Protein AF-A0A2V8I9C4-F1 (afdb_monomer_lite)

Sequence (179 aa):
MDDCDRFRRNRSDEEDFCWARRRRSVVQTALGDLYVSRNKPFPGGRARSHFLRGPGEGPKTAATPYKVITLNSWEEYLSIISDSPYQNWAFRGQRDASAPLFSALSRYFMAFQVDPRAWPEQEKRILRIFKRKAIHFLQHVPDRDDDFQWLALMQDHGAPTRLLDFTWSPYVAAFFALQ

Secondary structure (DSSP, 8-state):
--HHHHHTT-TT-TTT-TTTS---------------PPP-PPPP----------------PPPPSS------SHHHHHHHHHSSGGGG--B---S-TTS----HHHHHHHHTT--GGGHHHHHHHHHHHHHHHHHHH-SS---TT-HHHHHHHHHHTT---S----BS-HHHHHHHHH-

Structure (mmCIF, N/CA/C/O backbone):
data_AF-A0A2V8I9C4-F1
#
_entry.id   AF-A0A2V8I9C4-F1
#
loop_
_atom_site.group_PDB
_atom_site.id
_atom_site.type_symbol
_atom_site.label_atom_id
_atom_site.label_alt_id
_atom_site.label_comp_id
_atom_site.label_asym_id
_atom_site.label_entity_id
_atom_site.label_seq_id
_atom_site.pdbx_PDB_ins_code
_atom_site.Cartn_x
_atom_site.Cartn_y
_atom_site.Cartn_z
_atom_site.occupancy
_atom_site.B_iso_or_equiv
_atom_site.auth_seq_id
_atom_site.auth_comp_id
_atom_site.auth_asym_id
_atom_site.auth_atom_id
_atom_site.pdbx_PDB_model_num
ATOM 1 N N . MET A 1 1 ? 1.500 -26.046 -14.742 1.00 37.59 1 MET A N 1
ATOM 2 C CA . MET A 1 1 ? 2.873 -25.570 -14.477 1.00 37.59 1 MET A CA 1
ATOM 3 C C . MET A 1 1 ? 2.778 -24.071 -14.615 1.00 37.59 1 MET A C 1
ATOM 5 O O . MET A 1 1 ? 2.649 -23.598 -15.735 1.00 37.59 1 MET A O 1
ATOM 9 N N . ASP A 1 2 ? 2.625 -23.379 -13.490 1.00 41.53 2 ASP A N 1
ATOM 10 C CA . ASP A 1 2 ? 2.149 -21.995 -13.480 1.00 41.53 2 ASP A CA 1
ATOM 11 C C . ASP A 1 2 ? 3.160 -21.068 -14.157 1.00 41.53 2 ASP A C 1
ATOM 13 O O . ASP A 1 2 ? 4.367 -21.208 -13.952 1.00 41.53 2 ASP A O 1
ATOM 17 N N . ASP A 1 3 ? 2.681 -20.101 -14.939 1.00 41.34 3 ASP A N 1
ATOM 18 C CA . ASP A 1 3 ? 3.517 -19.081 -15.591 1.00 41.34 3 ASP A CA 1
ATOM 19 C C . ASP A 1 3 ? 4.446 -18.364 -14.579 1.00 41.34 3 ASP A C 1
ATOM 21 O O . ASP A 1 3 ? 5.589 -18.009 -14.892 1.00 41.34 3 ASP A O 1
ATOM 25 N N . CYS A 1 4 ? 4.016 -18.290 -13.310 1.00 41.66 4 CYS A N 1
ATOM 26 C CA . CYS A 1 4 ? 4.792 -17.861 -12.140 1.00 41.66 4 CYS A CA 1
ATOM 27 C C . CYS A 1 4 ? 6.145 -18.576 -11.976 1.00 41.66 4 CYS A C 1
ATOM 29 O O . CYS A 1 4 ? 7.143 -17.960 -11.591 1.00 41.66 4 CYS A O 1
ATOM 31 N N . ASP A 1 5 ? 6.197 -19.876 -12.256 1.00 41.88 5 ASP A N 1
ATOM 32 C CA . ASP A 1 5 ? 7.388 -20.702 -12.074 1.00 41.88 5 ASP A CA 1
ATOM 33 C C . ASP A 1 5 ? 8.384 -20.569 -13.226 1.00 41.88 5 ASP A C 1
ATOM 35 O O . ASP A 1 5 ? 9.582 -20.803 -13.041 1.00 41.88 5 ASP A O 1
ATOM 39 N N . ARG A 1 6 ? 7.903 -20.164 -14.405 1.00 47.91 6 ARG A N 1
ATOM 40 C CA . ARG A 1 6 ? 8.735 -19.886 -15.579 1.00 47.91 6 ARG A CA 1
ATOM 41 C C . ARG A 1 6 ? 9.431 -18.534 -15.443 1.00 47.91 6 ARG A C 1
ATOM 43 O O . ARG A 1 6 ? 10.627 -18.445 -15.715 1.00 47.91 6 ARG A O 1
ATOM 50 N N . PHE A 1 7 ? 8.720 -17.532 -14.918 1.00 42.94 7 PHE A N 1
ATOM 51 C CA . PHE A 1 7 ? 9.274 -16.212 -14.597 1.00 42.94 7 PHE A CA 1
ATOM 52 C C . PHE A 1 7 ? 10.426 -16.293 -13.578 1.00 42.94 7 PHE A C 1
ATOM 54 O O . PHE A 1 7 ? 11.417 -15.577 -13.699 1.00 42.94 7 PHE A O 1
ATOM 61 N N . ARG A 1 8 ? 10.349 -17.214 -12.603 1.00 44.84 8 ARG A N 1
ATOM 62 C CA . ARG A 1 8 ? 11.393 -17.403 -11.575 1.00 44.84 8 ARG A CA 1
ATOM 63 C C . ARG A 1 8 ? 12.658 -18.136 -12.040 1.00 44.84 8 ARG A C 1
ATOM 65 O O . ARG A 1 8 ? 13.667 -18.052 -11.344 1.00 44.84 8 ARG A O 1
ATOM 72 N N . ARG A 1 9 ? 12.624 -18.903 -13.138 1.00 46.41 9 ARG A N 1
ATOM 73 C CA . ARG A 1 9 ? 13.672 -19.898 -13.462 1.00 46.41 9 ARG A CA 1
ATOM 74 C C . ARG A 1 9 ? 14.683 -19.491 -14.538 1.00 46.41 9 ARG A C 1
ATOM 76 O O . ARG A 1 9 ? 15.660 -20.221 -14.717 1.00 46.41 9 ARG A O 1
ATOM 83 N N . ASN A 1 10 ? 14.504 -18.372 -15.243 1.00 43.66 10 ASN A N 1
ATOM 84 C CA . ASN A 1 10 ? 15.434 -17.992 -16.313 1.00 43.66 10 ASN A CA 1
ATOM 85 C C . ASN A 1 10 ? 16.773 -17.470 -15.754 1.00 43.66 10 ASN A C 1
ATOM 87 O O . ASN A 1 10 ? 16.852 -16.410 -15.142 1.00 43.66 10 ASN A O 1
ATOM 91 N N . ARG A 1 11 ? 17.821 -18.276 -15.965 1.00 42.09 11 ARG A N 1
ATOM 92 C CA . ARG A 1 11 ? 19.136 -18.249 -15.299 1.00 42.09 11 ARG A CA 1
ATOM 93 C C . ARG A 1 11 ? 20.148 -17.253 -15.905 1.00 42.09 11 ARG A C 1
ATOM 95 O O . ARG A 1 11 ? 21.240 -17.128 -15.375 1.00 42.09 11 ARG A O 1
ATOM 102 N N . SER A 1 12 ? 19.819 -16.555 -16.995 1.00 42.28 12 SER A N 1
ATOM 103 C CA . SER A 1 12 ? 20.755 -15.663 -17.711 1.00 42.28 12 SER A CA 1
ATOM 104 C C . SER A 1 12 ? 20.721 -14.192 -17.274 1.00 42.28 12 SER A C 1
ATOM 106 O O . SER A 1 12 ? 21.563 -13.423 -17.718 1.00 42.28 12 SER A O 1
ATOM 108 N N . ASP A 1 13 ? 19.789 -13.808 -16.394 1.00 44.50 13 ASP A N 1
ATOM 109 C CA . ASP A 1 13 ? 19.571 -12.415 -15.963 1.00 44.50 13 ASP A CA 1
ATOM 110 C C . ASP A 1 13 ? 19.856 -12.215 -14.456 1.00 44.50 13 ASP A C 1
ATOM 112 O O . ASP A 1 13 ? 19.219 -11.391 -13.793 1.00 44.50 13 ASP A O 1
ATOM 116 N N . GLU A 1 14 ? 20.765 -13.017 -13.883 1.00 36.00 14 GLU A N 1
ATOM 117 C CA . GLU A 1 14 ? 21.023 -13.090 -12.432 1.00 36.00 14 GLU A CA 1
ATOM 118 C C . GLU A 1 14 ? 21.494 -11.760 -11.807 1.00 36.00 14 GLU A C 1
ATOM 120 O O . GLU A 1 14 ? 21.281 -11.544 -10.612 1.00 36.00 14 GLU A O 1
ATOM 125 N N . GLU A 1 15 ? 22.051 -10.836 -12.595 1.00 44.69 15 GLU A N 1
ATOM 126 C CA . GLU A 1 15 ? 22.539 -9.542 -12.095 1.00 44.69 15 GLU A CA 1
ATOM 127 C C . GLU A 1 15 ? 21.430 -8.480 -11.945 1.00 44.69 15 GLU A C 1
ATOM 129 O O . GLU A 1 15 ? 21.479 -7.665 -11.024 1.00 44.69 15 GLU A O 1
ATOM 134 N N . ASP A 1 16 ? 20.367 -8.530 -12.757 1.00 41.69 16 ASP A N 1
ATOM 135 C CA . ASP A 1 16 ? 19.309 -7.502 -12.766 1.00 41.69 16 ASP A CA 1
ATOM 136 C C . ASP A 1 16 ? 18.188 -7.752 -11.727 1.00 41.69 16 ASP A C 1
ATOM 138 O O . ASP A 1 16 ? 17.393 -6.856 -11.428 1.00 41.69 16 ASP A O 1
ATOM 142 N N . PHE A 1 17 ? 18.095 -8.967 -11.164 1.00 44.09 17 PHE A N 1
ATOM 143 C CA . PHE A 1 17 ? 16.947 -9.437 -10.357 1.00 44.09 17 PHE A CA 1
ATOM 144 C C . PHE A 1 17 ? 17.326 -9.935 -8.955 1.00 44.09 17 PHE A C 1
ATOM 146 O O . PHE A 1 17 ? 16.657 -10.798 -8.378 1.00 44.09 17 PHE A O 1
ATOM 153 N N . CYS A 1 18 ? 18.365 -9.355 -8.348 1.00 43.62 18 CYS A N 1
ATOM 154 C CA . CYS A 1 18 ? 18.791 -9.681 -6.979 1.00 43.62 18 CYS A CA 1
ATOM 155 C C . CYS A 1 18 ? 17.677 -9.566 -5.910 1.00 43.62 18 CYS A C 1
ATOM 157 O O . CYS A 1 18 ? 17.768 -10.214 -4.865 1.00 43.62 18 CYS A O 1
ATOM 159 N N . TRP A 1 19 ? 16.599 -8.813 -6.165 1.00 48.28 19 TRP A N 1
ATOM 160 C CA . TRP A 1 19 ? 15.451 -8.699 -5.256 1.00 48.28 19 TRP A CA 1
ATOM 161 C C . TRP A 1 19 ? 14.574 -9.964 -5.197 1.00 48.28 19 TRP A C 1
ATOM 163 O O . TRP A 1 19 ? 13.961 -10.226 -4.163 1.00 48.28 19 TRP A O 1
ATOM 173 N N . ALA A 1 20 ? 14.549 -10.798 -6.245 1.00 38.53 20 ALA A N 1
ATOM 174 C CA . ALA A 1 20 ? 13.672 -11.973 -6.311 1.00 38.53 20 ALA A CA 1
ATOM 175 C C . ALA A 1 20 ? 14.195 -13.185 -5.509 1.00 38.53 20 ALA A C 1
ATOM 177 O O . ALA A 1 20 ? 13.425 -14.083 -5.168 1.00 38.53 20 ALA A O 1
ATOM 178 N N . ARG A 1 21 ? 15.494 -13.227 -5.173 1.00 35.25 21 ARG A N 1
ATOM 179 C CA . ARG A 1 21 ? 16.140 -14.418 -4.580 1.00 35.25 21 ARG A CA 1
ATOM 180 C C . ARG A 1 21 ? 16.326 -14.364 -3.064 1.00 35.25 21 ARG A C 1
ATOM 182 O O . ARG A 1 21 ? 16.714 -15.361 -2.461 1.00 35.25 21 ARG A O 1
ATOM 189 N N . ARG A 1 22 ? 16.064 -13.230 -2.412 1.00 36.47 22 ARG A N 1
ATOM 190 C CA . ARG A 1 22 ? 16.412 -13.053 -0.995 1.00 36.47 22 ARG A CA 1
ATOM 191 C C . ARG A 1 22 ? 15.212 -12.622 -0.150 1.00 36.47 22 ARG A C 1
ATOM 193 O O . ARG A 1 22 ? 15.274 -11.614 0.540 1.00 36.47 22 ARG A O 1
ATOM 200 N N . ARG A 1 23 ? 14.170 -13.466 -0.082 1.00 34.41 23 ARG A N 1
ATOM 201 C CA . ARG A 1 23 ? 13.355 -13.570 1.147 1.00 34.41 23 ARG A CA 1
ATOM 202 C C . ARG A 1 23 ? 14.228 -14.181 2.253 1.00 34.41 23 ARG A C 1
ATOM 204 O O . ARG A 1 23 ? 14.017 -15.313 2.666 1.00 34.41 23 ARG A O 1
ATOM 211 N N . ARG A 1 24 ? 15.245 -13.456 2.727 1.00 26.56 24 ARG A N 1
ATOM 212 C CA . ARG A 1 24 ? 15.618 -13.627 4.131 1.00 26.56 24 ARG A CA 1
ATOM 213 C C . ARG A 1 24 ? 14.574 -12.835 4.883 1.00 26.56 24 ARG A C 1
ATOM 215 O O . ARG A 1 24 ? 14.479 -11.626 4.708 1.00 26.56 24 ARG A O 1
ATOM 222 N N . SER A 1 25 ? 13.762 -13.550 5.643 1.00 26.39 25 SER A N 1
ATOM 223 C CA . SER A 1 25 ? 13.075 -13.028 6.811 1.00 26.39 25 SER A CA 1
ATOM 224 C C . SER A 1 25 ? 14.034 -12.118 7.583 1.00 26.39 25 SER A C 1
ATOM 226 O O . SER A 1 25 ? 14.863 -12.594 8.357 1.00 26.39 25 SER A O 1
ATOM 228 N N . VAL A 1 26 ? 13.975 -10.811 7.336 1.00 28.59 26 VAL A N 1
ATOM 229 C CA . VAL A 1 26 ? 14.556 -9.839 8.254 1.00 28.59 26 VAL A CA 1
ATOM 230 C C . VAL A 1 26 ? 13.498 -9.663 9.327 1.00 28.59 26 VAL A C 1
ATOM 232 O O . VAL A 1 26 ? 12.590 -8.845 9.219 1.00 28.59 26 VAL A O 1
ATOM 235 N N . VAL A 1 27 ? 13.578 -10.538 10.325 1.00 25.42 27 VAL A N 1
ATOM 236 C CA . VAL A 1 27 ? 12.989 -10.293 11.634 1.00 25.42 27 VAL A CA 1
ATOM 237 C C . VAL A 1 27 ? 13.777 -9.118 12.197 1.00 25.42 27 VAL A C 1
ATOM 239 O O . VAL A 1 27 ? 14.927 -9.281 12.599 1.00 25.42 27 VAL A O 1
ATOM 242 N N . GLN A 1 28 ? 13.208 -7.917 12.145 1.00 25.50 28 GLN A N 1
ATOM 243 C CA . GLN A 1 28 ? 13.778 -6.785 12.860 1.00 25.50 28 GLN A CA 1
ATOM 244 C C . GLN A 1 28 ? 13.163 -6.780 14.259 1.00 25.50 28 GLN A C 1
ATOM 246 O O . GLN A 1 28 ? 12.027 -6.364 14.467 1.00 25.50 28 GLN A O 1
ATOM 251 N N . THR A 1 29 ? 13.926 -7.333 15.197 1.00 24.91 29 THR A N 1
ATOM 252 C CA . THR A 1 29 ? 13.780 -7.106 16.635 1.00 24.91 29 THR A CA 1
ATOM 253 C C . THR A 1 29 ? 14.921 -6.208 17.095 1.00 24.91 29 THR A C 1
ATOM 255 O O . THR A 1 29 ? 16.007 -6.258 16.520 1.00 24.91 29 THR A O 1
ATOM 258 N N . ALA A 1 30 ? 14.650 -5.513 18.200 1.00 23.67 30 ALA A N 1
ATOM 259 C CA . ALA A 1 30 ? 15.549 -4.762 19.076 1.00 23.67 30 ALA A CA 1
ATOM 260 C C . ALA A 1 30 ? 15.720 -3.259 18.782 1.00 23.67 30 ALA A C 1
ATOM 262 O O . ALA A 1 30 ? 16.444 -2.851 17.882 1.00 23.67 30 ALA A O 1
ATOM 263 N N . LEU A 1 31 ? 15.061 -2.502 19.672 1.00 25.30 31 LEU A N 1
ATOM 264 C CA . LEU A 1 31 ? 15.629 -1.487 20.568 1.00 25.30 31 LEU A CA 1
ATOM 265 C C . LEU A 1 31 ? 16.326 -0.271 19.956 1.00 25.30 31 LEU A C 1
ATOM 267 O O . LEU A 1 31 ? 17.342 -0.378 19.280 1.00 25.30 31 LEU A O 1
ATOM 271 N N . GLY A 1 32 ? 15.865 0.889 20.421 1.00 25.36 32 GLY A N 1
ATOM 272 C CA . GLY A 1 32 ? 16.673 2.098 20.491 1.00 25.36 32 GLY A CA 1
ATOM 273 C C . GLY A 1 32 ? 16.179 3.195 19.568 1.00 25.36 32 GLY A C 1
ATOM 274 O O . GLY A 1 32 ? 16.493 3.208 18.387 1.00 25.36 32 GLY A O 1
ATOM 275 N N . ASP A 1 33 ? 15.436 4.112 20.180 1.00 24.92 33 ASP A N 1
ATOM 276 C CA . ASP A 1 33 ? 15.470 5.551 19.949 1.00 24.92 33 ASP A CA 1
ATOM 277 C C . ASP A 1 33 ? 15.169 6.111 18.547 1.00 24.92 33 ASP A C 1
ATOM 279 O O . ASP A 1 33 ? 15.953 6.050 17.607 1.00 24.92 33 ASP A O 1
ATOM 283 N N . LEU A 1 34 ? 14.021 6.802 18.512 1.00 29.88 34 LEU A N 1
ATOM 284 C CA . LEU A 1 34 ? 13.817 8.128 17.916 1.00 29.88 34 LEU A CA 1
ATOM 285 C C . LEU A 1 34 ? 14.458 8.375 16.547 1.00 29.88 34 LEU A C 1
ATOM 287 O O . LEU A 1 34 ? 15.613 8.764 16.482 1.00 29.88 34 LEU A O 1
ATOM 291 N N . TYR A 1 35 ? 13.654 8.397 15.478 1.00 25.47 35 TYR A N 1
ATOM 292 C CA . TYR A 1 35 ? 13.826 9.406 14.424 1.00 25.47 35 TYR A CA 1
ATOM 293 C C . TYR A 1 35 ? 12.580 9.527 13.536 1.00 25.47 35 TYR A C 1
ATOM 295 O O . TYR A 1 35 ? 12.209 8.589 12.838 1.00 25.47 35 TYR A O 1
ATOM 303 N N . VAL A 1 36 ? 12.008 10.733 13.461 1.00 28.45 36 VAL A N 1
ATOM 304 C CA . VAL A 1 36 ? 11.425 11.253 12.214 1.00 28.45 36 VAL A CA 1
ATOM 305 C C . VAL A 1 36 ? 11.894 12.694 12.045 1.00 28.45 36 VAL A C 1
ATOM 307 O O . VAL A 1 36 ? 11.441 13.613 12.724 1.00 28.45 36 VAL A O 1
ATOM 310 N N . SER A 1 37 ? 12.823 12.868 11.107 1.00 27.14 37 SER A N 1
ATOM 311 C CA . SER A 1 37 ? 13.250 14.156 10.570 1.00 27.14 37 SER A CA 1
ATOM 312 C C . SER A 1 37 ? 12.240 14.626 9.525 1.00 27.14 37 SER A C 1
ATOM 314 O O . SER A 1 37 ? 11.958 13.909 8.563 1.00 27.14 37 SER A O 1
ATOM 316 N N . ARG A 1 38 ? 11.706 15.841 9.686 1.00 29.58 38 ARG A N 1
ATOM 317 C CA . ARG A 1 38 ? 11.065 16.591 8.599 1.00 29.58 38 ARG A CA 1
ATOM 318 C C . ARG A 1 38 ? 12.028 17.668 8.111 1.00 29.58 38 ARG A C 1
ATOM 320 O O . ARG A 1 38 ? 12.411 18.559 8.864 1.00 29.58 38 ARG A O 1
ATOM 327 N N . ASN A 1 39 ? 12.358 17.581 6.826 1.00 27.67 39 ASN A N 1
ATOM 328 C CA . ASN A 1 39 ? 13.064 18.587 6.040 1.00 27.67 39 ASN A CA 1
ATOM 329 C C . ASN A 1 39 ? 12.501 20.006 6.244 1.00 27.67 39 ASN A C 1
ATOM 331 O O . ASN A 1 39 ? 11.301 20.237 6.092 1.00 27.67 39 ASN A O 1
ATOM 335 N N . LYS A 1 40 ? 13.404 20.970 6.442 1.00 29.09 40 LYS A N 1
ATOM 336 C CA . LYS A 1 40 ? 13.243 22.369 6.018 1.00 29.09 40 LYS A CA 1
ATOM 337 C C . LYS A 1 40 ? 14.445 22.766 5.138 1.00 29.09 40 LYS A C 1
ATOM 339 O O . LYS A 1 40 ? 15.497 22.140 5.257 1.00 29.09 40 LYS A O 1
ATOM 344 N N . PRO A 1 41 ? 14.282 23.725 4.208 1.00 31.70 41 PRO A N 1
ATOM 345 C CA . PRO A 1 41 ? 15.210 23.946 3.100 1.00 31.70 41 PRO A CA 1
ATOM 346 C C . PRO A 1 41 ? 16.499 24.647 3.553 1.00 31.70 41 PRO A C 1
ATOM 348 O O . PRO A 1 41 ? 16.465 25.517 4.419 1.00 31.70 41 PRO A O 1
ATOM 351 N N . PHE A 1 42 ? 17.630 24.292 2.937 1.00 30.00 42 PHE A N 1
ATOM 352 C CA . PHE A 1 42 ? 18.913 24.973 3.132 1.00 30.00 42 PHE A CA 1
ATOM 353 C C . PHE A 1 42 ? 18.982 26.265 2.298 1.00 30.00 42 PHE A C 1
ATOM 355 O O . PHE A 1 42 ? 18.820 26.185 1.078 1.00 30.00 42 PHE A O 1
ATOM 362 N N . PRO A 1 43 ? 19.311 27.428 2.890 1.00 31.83 43 PRO A N 1
ATOM 363 C CA . PRO A 1 43 ? 19.909 28.540 2.169 1.00 31.83 43 PRO A CA 1
ATOM 364 C C . PRO A 1 43 ? 21.442 28.430 2.234 1.00 31.83 43 PRO A C 1
ATOM 366 O O . PRO A 1 43 ? 22.023 28.073 3.260 1.00 31.83 43 PRO A O 1
ATOM 369 N N . GLY A 1 44 ? 22.113 28.710 1.120 1.00 31.41 44 GLY A N 1
ATOM 370 C CA . GLY A 1 44 ? 23.570 28.708 1.045 1.00 31.41 44 GLY A CA 1
ATOM 371 C C . GLY A 1 44 ? 24.215 29.951 1.672 1.00 31.41 44 GLY A C 1
ATOM 372 O O . GLY A 1 44 ? 23.714 31.057 1.519 1.00 31.41 44 GLY A O 1
ATOM 373 N N . GLY A 1 45 ? 25.396 29.753 2.270 1.00 29.72 45 GLY A N 1
ATOM 374 C CA . GLY A 1 45 ? 26.543 30.653 2.084 1.00 29.72 45 GLY A CA 1
ATOM 375 C C . GLY A 1 45 ? 26.876 31.706 3.154 1.00 29.72 45 GLY A C 1
ATOM 376 O O . GLY A 1 45 ? 26.420 32.833 3.062 1.00 29.72 45 GLY A O 1
ATOM 377 N N . ARG A 1 46 ? 27.866 31.359 4.000 1.00 29.50 46 ARG A N 1
ATOM 378 C CA . ARG A 1 46 ? 28.942 32.199 4.601 1.00 29.50 46 ARG A CA 1
ATOM 379 C C . ARG A 1 46 ? 28.580 33.389 5.521 1.00 29.50 46 ARG A C 1
ATOM 381 O O . ARG A 1 46 ? 28.175 34.435 5.043 1.00 29.50 46 ARG A O 1
ATOM 388 N N . ALA A 1 47 ? 29.002 33.313 6.793 1.00 28.44 47 ALA A N 1
ATOM 389 C CA . ALA A 1 47 ? 30.167 34.027 7.372 1.00 28.44 47 ALA A CA 1
ATOM 390 C C . ALA A 1 47 ? 30.088 34.155 8.916 1.00 28.44 47 ALA A C 1
ATOM 392 O O . ALA A 1 47 ? 29.023 34.164 9.516 1.00 28.44 47 ALA A O 1
ATOM 393 N N . ARG A 1 48 ? 31.275 34.222 9.527 1.00 29.88 48 ARG A N 1
ATOM 394 C CA . ARG A 1 48 ? 31.635 34.276 10.958 1.00 29.88 48 ARG A CA 1
ATOM 395 C C . ARG A 1 48 ? 30.899 35.337 11.801 1.00 29.88 48 ARG A C 1
ATOM 397 O O . ARG A 1 48 ? 30.809 36.481 11.378 1.00 29.88 48 ARG A O 1
ATOM 404 N N . SER A 1 49 ? 30.599 35.025 13.067 1.00 29.31 49 SER A N 1
ATOM 405 C CA . SER A 1 49 ? 31.237 35.587 14.286 1.00 29.31 49 SER A CA 1
ATOM 406 C C . SER A 1 49 ? 30.351 35.436 15.538 1.00 29.31 49 SER A C 1
ATOM 408 O O . SER A 1 49 ? 29.143 35.255 15.454 1.00 29.31 49 SER A O 1
ATOM 410 N N . HIS A 1 50 ? 31.027 35.428 16.688 1.00 33.22 50 HIS A N 1
ATOM 411 C CA . HIS A 1 50 ? 30.562 35.270 18.068 1.00 33.22 50 HIS A CA 1
ATOM 412 C C . HIS A 1 50 ? 29.185 35.857 18.427 1.00 33.22 50 HIS A C 1
ATOM 414 O O . HIS A 1 50 ? 28.954 37.038 18.201 1.00 33.22 50 HIS A O 1
ATOM 420 N N . PHE A 1 51 ? 28.383 35.099 19.189 1.00 29.53 51 PHE A N 1
ATOM 421 C CA . PHE A 1 51 ? 27.530 35.658 20.247 1.00 29.53 51 PHE A CA 1
ATOM 422 C C . PHE A 1 51 ? 27.245 34.613 21.344 1.00 29.53 51 PHE A C 1
ATOM 424 O O . PHE A 1 51 ? 26.975 33.448 21.061 1.00 29.53 51 PHE A O 1
ATOM 431 N N . LEU A 1 52 ? 27.372 35.033 22.603 1.00 33.81 52 LEU A N 1
ATOM 432 C CA . LEU A 1 52 ? 27.147 34.248 23.822 1.00 33.81 52 LEU A CA 1
ATOM 433 C C . LEU A 1 52 ? 25.651 34.191 24.195 1.00 33.81 52 LEU A C 1
ATOM 435 O O . LEU A 1 52 ? 24.941 35.160 23.934 1.00 33.81 52 LEU A O 1
ATOM 439 N N . ARG A 1 53 ? 25.273 33.142 24.961 1.00 28.80 53 ARG A N 1
ATOM 440 C CA . ARG A 1 53 ? 24.251 33.082 26.049 1.00 28.80 53 ARG A CA 1
ATOM 441 C C . ARG A 1 53 ? 23.050 32.135 25.827 1.00 28.80 53 ARG A C 1
ATOM 443 O O . ARG A 1 53 ? 22.310 32.279 24.865 1.00 28.80 53 ARG A O 1
ATOM 450 N N . GLY A 1 54 ? 22.782 31.306 26.850 1.00 30.03 54 GLY A N 1
ATOM 451 C CA . GLY A 1 54 ? 21.421 30.957 27.303 1.00 30.03 54 GLY A CA 1
ATOM 452 C C . GLY A 1 54 ? 21.019 29.472 27.235 1.00 30.03 54 GLY A C 1
ATOM 453 O O . GLY A 1 54 ? 20.970 28.935 26.135 1.00 30.03 54 GLY A O 1
ATOM 454 N N . PRO A 1 55 ? 20.702 28.807 28.368 1.00 40.62 55 PRO A N 1
ATOM 455 C CA . PRO A 1 55 ? 20.293 27.404 28.400 1.00 40.62 55 PRO A CA 1
ATOM 456 C C . PRO A 1 55 ? 18.769 27.229 28.287 1.00 40.62 55 PRO A C 1
ATOM 458 O O . PRO A 1 55 ? 18.008 28.000 28.863 1.00 40.62 55 PRO A O 1
ATOM 461 N N . GLY A 1 56 ? 18.353 26.139 27.638 1.00 44.25 56 GLY A N 1
ATOM 462 C CA . GLY A 1 56 ? 17.081 25.468 27.915 1.00 44.25 56 GLY A CA 1
ATOM 463 C C . GLY A 1 56 ? 15.856 25.948 27.138 1.00 44.25 56 GLY A C 1
ATOM 464 O O . GLY A 1 56 ? 15.013 26.638 27.688 1.00 44.25 56 GLY A O 1
ATOM 465 N N . GLU A 1 57 ? 15.667 25.432 25.924 1.00 30.89 57 GLU A N 1
ATOM 466 C CA . GLU A 1 57 ? 14.326 25.130 25.410 1.00 30.89 57 GLU A CA 1
ATOM 467 C C . GLU A 1 57 ? 14.380 23.765 24.713 1.00 30.89 57 GLU A C 1
ATOM 469 O O . GLU A 1 57 ? 15.066 23.590 23.706 1.00 30.89 57 GLU A O 1
ATOM 474 N N . GLY A 1 58 ? 13.702 22.770 25.294 1.00 40.12 58 GLY A N 1
ATOM 475 C CA . GLY A 1 58 ? 13.513 21.462 24.668 1.00 40.12 58 GLY A CA 1
ATOM 476 C C . GLY A 1 58 ? 12.705 21.582 23.368 1.00 40.12 58 GLY A C 1
ATOM 477 O O . GLY A 1 58 ? 11.939 22.538 23.202 1.00 40.12 58 GLY A O 1
ATOM 478 N N . PRO A 1 59 ? 12.859 20.642 22.420 1.00 40.12 59 PRO A N 1
ATOM 479 C CA . PRO A 1 59 ? 12.200 20.739 21.127 1.00 40.12 59 PRO A CA 1
ATOM 480 C C . PRO A 1 59 ? 10.678 20.639 21.295 1.00 40.12 59 PRO A C 1
ATOM 482 O O . PRO A 1 59 ? 10.143 19.613 21.705 1.00 40.12 59 PRO A O 1
ATOM 485 N N . LYS A 1 60 ? 9.982 21.731 20.959 1.00 43.09 60 LYS A N 1
ATOM 486 C CA . LYS A 1 60 ? 8.518 21.826 20.890 1.00 43.09 60 LYS A CA 1
ATOM 487 C C . LYS A 1 60 ? 8.009 20.836 19.833 1.00 43.09 60 LYS A C 1
ATOM 489 O O . LYS A 1 60 ? 8.284 21.000 18.644 1.00 43.09 60 LYS A O 1
ATOM 494 N N . THR A 1 61 ? 7.295 19.797 20.261 1.00 48.25 61 THR A N 1
ATOM 495 C CA . THR A 1 61 ? 6.695 18.771 19.398 1.00 48.25 61 THR A CA 1
ATOM 496 C C . THR A 1 61 ? 5.650 19.414 18.484 1.00 48.25 61 THR A C 1
ATOM 498 O O . THR A 1 61 ? 4.655 19.966 18.951 1.00 48.25 61 THR A O 1
ATOM 501 N N . ALA A 1 62 ? 5.876 19.379 17.170 1.00 56.28 62 ALA A N 1
ATOM 502 C CA . ALA A 1 62 ? 4.902 19.846 16.188 1.00 56.28 62 ALA A CA 1
ATOM 503 C C . ALA A 1 62 ? 3.640 18.965 16.246 1.00 56.28 62 ALA A C 1
ATOM 505 O O . ALA A 1 62 ? 3.744 17.743 16.151 1.00 56.28 62 ALA A O 1
ATOM 506 N N . ALA A 1 63 ? 2.465 19.579 16.402 1.00 56.53 63 ALA A N 1
ATOM 507 C CA . ALA A 1 63 ? 1.190 18.874 16.512 1.00 56.53 63 ALA A CA 1
ATOM 508 C C . ALA A 1 63 ? 0.921 17.990 15.280 1.00 56.53 63 ALA A C 1
ATOM 510 O O . ALA A 1 63 ? 1.013 18.443 14.134 1.00 56.53 63 ALA A O 1
ATOM 511 N N . THR A 1 64 ? 0.590 16.721 15.507 1.00 60.75 64 THR A N 1
ATOM 512 C CA . THR A 1 64 ? 0.186 15.787 14.454 1.00 60.75 64 THR A CA 1
ATOM 513 C C . THR A 1 64 ? -1.214 16.147 13.937 1.00 60.75 64 THR A C 1
ATOM 515 O O . THR A 1 64 ? -2.112 16.384 14.740 1.00 60.75 64 THR A O 1
ATOM 518 N N . PRO A 1 65 ? -1.449 16.185 12.608 1.00 83.81 65 PRO A N 1
ATOM 519 C CA . PRO A 1 65 ? -2.723 16.625 12.021 1.00 83.81 65 PRO A CA 1
ATOM 520 C C . PRO A 1 65 ? -3.834 15.565 12.096 1.00 83.81 65 PRO A C 1
ATOM 522 O O . PRO A 1 65 ? -4.844 15.680 11.409 1.00 83.81 65 PRO A O 1
ATOM 525 N N . TYR A 1 66 ? -3.636 14.500 12.869 1.00 81.50 66 TYR A N 1
ATOM 526 C CA . TYR A 1 66 ? -4.558 13.377 12.961 1.00 81.50 66 TYR A CA 1
ATOM 527 C C . TYR A 1 66 ? -4.857 13.047 14.418 1.00 81.50 66 TYR A C 1
ATOM 529 O O . TYR A 1 66 ? -4.028 13.247 15.307 1.00 81.50 66 TYR A O 1
ATOM 537 N N . LYS A 1 67 ? -6.062 12.525 14.649 1.00 84.25 67 LYS A N 1
ATOM 538 C CA . LYS A 1 67 ? -6.497 12.063 15.963 1.00 84.25 67 LYS A CA 1
ATOM 539 C C . LYS A 1 67 ? -5.963 10.652 16.199 1.00 84.25 67 LYS A C 1
ATOM 541 O O . LYS A 1 67 ? -6.225 9.757 15.400 1.00 84.25 67 LYS A O 1
ATOM 546 N N . VAL A 1 68 ? -5.245 10.462 17.301 1.00 87.31 68 VAL A N 1
ATOM 547 C CA . VAL A 1 68 ? -4.857 9.137 17.802 1.00 87.31 68 VAL A CA 1
ATOM 548 C C . VAL A 1 68 ? -5.847 8.733 18.880 1.00 87.31 68 VAL A C 1
ATOM 550 O O . VAL A 1 68 ? -6.133 9.524 19.778 1.00 87.31 68 VAL A O 1
ATOM 553 N N . ILE A 1 69 ? -6.377 7.518 18.774 1.00 87.25 69 ILE A N 1
ATOM 554 C CA . ILE A 1 69 ? -7.237 6.915 19.789 1.00 87.25 69 ILE A CA 1
ATOM 555 C C . ILE A 1 69 ? -6.549 5.627 20.229 1.00 87.25 69 ILE A C 1
ATOM 557 O O . ILE A 1 69 ? -6.267 4.765 19.398 1.00 87.25 69 ILE A O 1
ATOM 561 N N . THR A 1 70 ? -6.245 5.531 21.518 1.00 89.00 70 THR A N 1
ATOM 562 C CA . THR A 1 70 ? -5.680 4.324 22.124 1.00 89.00 70 THR A CA 1
ATOM 563 C C . THR A 1 70 ? -6.820 3.497 22.681 1.00 89.00 70 THR A C 1
ATOM 565 O O . THR A 1 70 ? -7.624 4.026 23.441 1.00 89.00 70 THR A O 1
ATOM 568 N N . LEU A 1 71 ? -6.869 2.224 22.302 1.00 87.25 71 LEU A N 1
ATOM 569 C CA . LEU A 1 71 ? -7.921 1.292 22.692 1.00 87.25 71 LEU A CA 1
ATOM 570 C C . LEU A 1 71 ? -7.316 0.204 23.563 1.00 87.25 71 LEU A C 1
ATOM 572 O O . LEU A 1 71 ? -6.246 -0.313 23.239 1.00 87.25 71 LEU A O 1
ATOM 576 N N . ASN A 1 72 ? -7.996 -0.135 24.653 1.00 87.06 72 ASN A N 1
ATOM 577 C CA . ASN A 1 72 ? -7.493 -1.105 25.626 1.00 87.06 72 ASN A CA 1
ATOM 578 C C . ASN A 1 72 ? -8.276 -2.420 25.620 1.00 87.06 72 ASN A C 1
ATOM 580 O O . ASN A 1 72 ? -7.829 -3.393 26.224 1.00 87.06 72 ASN A O 1
ATOM 584 N N . SER A 1 73 ? -9.426 -2.471 24.943 1.00 89.75 73 SER A N 1
ATOM 585 C CA . SER A 1 73 ? -10.215 -3.694 24.810 1.00 89.75 73 SER A CA 1
ATOM 586 C C . SER A 1 73 ? -10.861 -3.833 23.432 1.00 89.75 73 SER A C 1
ATOM 588 O O . SER A 1 73 ? -10.979 -2.875 22.661 1.00 89.75 73 SER A O 1
ATOM 590 N N . TRP A 1 74 ? -11.281 -5.059 23.119 1.00 88.69 74 TRP A N 1
ATOM 591 C CA . TRP A 1 74 ? -11.991 -5.363 21.880 1.00 88.69 74 TRP A CA 1
ATOM 592 C C . TRP A 1 74 ? -13.375 -4.704 21.839 1.00 88.69 74 TRP A C 1
ATOM 594 O O . TRP A 1 74 ? -13.804 -4.226 20.794 1.00 88.69 74 TRP A O 1
ATOM 604 N N . GLU A 1 75 ? -14.057 -4.613 22.977 1.00 90.31 75 GLU A N 1
ATOM 605 C CA . GLU A 1 75 ? -15.371 -3.978 23.112 1.00 90.31 75 GLU A CA 1
ATOM 606 C C . GLU A 1 75 ? -15.296 -2.476 22.817 1.00 90.31 75 GLU A C 1
ATOM 608 O O . GLU A 1 75 ? -16.154 -1.940 22.116 1.00 90.31 75 GLU A O 1
ATOM 613 N N . GLU A 1 76 ? -14.238 -1.809 23.291 1.00 87.75 76 GLU A N 1
ATOM 614 C CA . GLU A 1 76 ? -13.973 -0.401 22.988 1.00 87.75 76 GLU A CA 1
ATOM 615 C C . GLU A 1 76 ? -13.788 -0.201 21.477 1.00 87.75 76 GLU A C 1
ATOM 617 O O . GLU A 1 76 ? -14.408 0.681 20.882 1.00 87.75 76 GLU A O 1
ATOM 622 N N . TYR A 1 77 ? -13.019 -1.083 20.830 1.00 87.94 77 TYR A N 1
ATOM 623 C CA . TYR A 1 77 ? -12.865 -1.080 19.377 1.00 87.94 77 TYR A CA 1
ATOM 624 C C . TYR A 1 77 ? -14.199 -1.270 18.648 1.00 87.94 77 TYR A C 1
ATOM 626 O O . TYR A 1 77 ? -14.515 -0.481 17.756 1.00 87.94 77 TYR A O 1
ATOM 634 N N . LEU A 1 78 ? -14.999 -2.266 19.049 1.00 88.19 78 LEU A N 1
ATOM 635 C CA . LEU A 1 78 ? -16.309 -2.539 18.454 1.00 88.19 78 LEU A CA 1
ATOM 636 C C . LEU A 1 78 ? -17.241 -1.332 18.546 1.00 88.19 78 LEU A C 1
ATOM 638 O O . LEU A 1 78 ? -17.817 -0.958 17.528 1.00 88.19 78 LEU A O 1
ATOM 642 N N . SER A 1 79 ? -17.325 -0.689 19.714 1.00 86.69 79 SER A N 1
ATOM 643 C CA . SER A 1 79 ? -18.177 0.492 19.918 1.00 86.69 79 SER A CA 1
ATOM 644 C C . SER A 1 79 ? -17.836 1.641 18.961 1.00 86.69 79 SER A C 1
ATOM 646 O O . SER A 1 79 ? -18.712 2.366 18.495 1.00 86.69 79 SER A O 1
ATOM 648 N N . ILE A 1 80 ? -16.555 1.778 18.607 1.00 84.44 80 ILE A N 1
ATOM 649 C CA . ILE A 1 80 ? -16.070 2.824 17.706 1.00 84.44 80 ILE A CA 1
ATOM 650 C C . ILE A 1 80 ? -16.339 2.484 16.246 1.00 84.44 80 ILE A C 1
ATOM 652 O O . ILE A 1 80 ? -16.518 3.398 15.448 1.00 84.44 80 ILE A O 1
ATOM 656 N N . ILE A 1 81 ? -16.329 1.210 15.856 1.00 84.44 81 ILE A N 1
ATOM 657 C CA . ILE A 1 81 ? -16.569 0.832 14.457 1.00 84.44 81 ILE A CA 1
ATOM 658 C C . ILE A 1 81 ? -18.056 0.625 14.146 1.00 84.44 81 ILE A C 1
ATOM 660 O O . ILE A 1 81 ? -18.447 0.831 12.999 1.00 84.44 81 ILE A O 1
ATOM 664 N N . SER A 1 82 ? -18.881 0.241 15.130 1.00 79.38 82 SER A N 1
ATOM 665 C CA . SER A 1 82 ? -20.308 -0.047 14.931 1.00 79.38 82 SER A CA 1
ATOM 666 C C . SER A 1 82 ? -21.161 1.218 14.847 1.00 79.38 82 SER A C 1
ATOM 668 O O . SER A 1 82 ? -22.019 1.319 13.971 1.00 79.38 82 SER A O 1
ATOM 670 N N . ASP A 1 83 ? -20.886 2.209 15.697 1.00 67.00 83 ASP A N 1
ATOM 671 C CA . ASP A 1 83 ? -21.816 3.321 15.951 1.00 67.00 83 ASP A CA 1
ATOM 672 C C . ASP A 1 83 ? -21.385 4.636 15.273 1.00 67.00 83 ASP A C 1
ATOM 674 O O . ASP A 1 83 ? -21.761 5.731 15.692 1.00 67.00 83 ASP A O 1
ATOM 678 N N . SER A 1 84 ? -20.555 4.562 14.229 1.00 60.75 84 SER A N 1
ATOM 679 C CA . SER A 1 84 ? -19.662 5.671 13.877 1.00 60.75 84 SER A CA 1
ATOM 680 C C . SER A 1 84 ? -19.681 6.124 12.408 1.00 60.75 84 SER A C 1
ATOM 682 O O . SER A 1 84 ? -19.954 5.320 11.514 1.00 60.75 84 SER A O 1
ATOM 684 N N . PRO A 1 85 ? -19.281 7.385 12.108 1.00 65.81 85 PRO A N 1
ATOM 685 C CA . PRO A 1 85 ? -18.967 7.885 10.756 1.00 65.81 85 PRO A CA 1
ATOM 686 C C . PRO A 1 85 ? -17.910 7.085 9.962 1.00 65.81 85 PRO A C 1
ATOM 688 O O . PRO A 1 85 ? -17.610 7.442 8.821 1.00 65.81 85 PRO A O 1
ATOM 691 N N . TYR A 1 86 ? -17.318 6.032 10.533 1.00 69.94 86 TYR A N 1
ATOM 692 C CA . TYR A 1 86 ? -16.237 5.253 9.921 1.00 69.94 86 TYR A CA 1
ATOM 693 C C . TYR A 1 86 ? -16.699 4.151 8.953 1.00 69.94 86 TYR A C 1
ATOM 695 O O . TYR A 1 86 ? -15.858 3.442 8.410 1.00 69.94 86 TYR A O 1
ATOM 703 N N . GLN A 1 87 ? -18.001 4.020 8.674 1.00 68.25 87 GLN A N 1
ATOM 704 C CA . GLN A 1 87 ? -18.519 2.992 7.751 1.00 68.25 87 GLN A CA 1
ATOM 705 C C . GLN A 1 87 ? -17.945 3.089 6.325 1.00 68.25 87 GLN A C 1
ATOM 707 O O . GLN A 1 87 ? -17.809 2.076 5.649 1.00 68.25 87 GLN A O 1
ATOM 712 N N . ASN A 1 88 ? -17.557 4.290 5.886 1.00 78.88 88 ASN A N 1
ATOM 713 C CA . ASN A 1 88 ? -16.959 4.534 4.567 1.00 78.88 88 ASN A CA 1
ATOM 714 C C . ASN A 1 88 ? -15.450 4.804 4.643 1.00 78.88 88 ASN A C 1
ATOM 716 O O . ASN A 1 88 ? -14.902 5.519 3.803 1.00 78.88 88 ASN A O 1
ATOM 720 N N . TRP A 1 89 ? -14.778 4.316 5.686 1.00 85.94 89 TRP A N 1
ATOM 721 C CA . TRP A 1 89 ? -13.338 4.489 5.849 1.00 85.94 89 TRP A CA 1
ATOM 722 C C . TRP A 1 89 ? -12.584 3.248 5.388 1.00 85.94 89 TRP A C 1
ATOM 724 O O . TRP A 1 89 ? -13.034 2.117 5.553 1.00 85.94 89 TRP A O 1
ATOM 734 N N . ALA A 1 90 ? -11.403 3.477 4.822 1.00 88.44 90 ALA A N 1
ATOM 735 C CA . ALA A 1 90 ? -10.453 2.417 4.546 1.00 88.44 90 ALA A CA 1
ATOM 736 C C . ALA A 1 90 ? -9.582 2.185 5.787 1.00 88.44 90 ALA A C 1
ATOM 738 O O . ALA A 1 90 ? -9.026 3.122 6.363 1.00 88.44 90 ALA A O 1
ATOM 739 N N . PHE A 1 91 ? -9.440 0.925 6.174 1.00 89.00 91 PHE A N 1
ATOM 740 C CA . PHE A 1 91 ? -8.665 0.480 7.322 1.00 89.00 91 PHE A CA 1
ATOM 741 C C . PHE A 1 91 ? -7.399 -0.241 6.866 1.00 89.00 91 PHE A C 1
ATOM 743 O O . PHE A 1 91 ? -7.349 -0.845 5.794 1.00 89.00 91 PHE A O 1
ATOM 750 N N . ARG A 1 92 ? -6.363 -0.218 7.703 1.00 89.00 92 ARG A N 1
ATOM 751 C CA . ARG A 1 92 ? -5.148 -1.007 7.504 1.00 89.00 92 ARG A CA 1
ATOM 752 C C . ARG A 1 92 ? -4.694 -1.591 8.829 1.00 89.00 92 ARG A C 1
ATOM 754 O O . ARG A 1 92 ? -4.575 -0.866 9.810 1.00 89.00 92 ARG A O 1
ATOM 761 N N . GLY A 1 93 ? -4.409 -2.888 8.826 1.00 89.38 93 GLY A N 1
ATOM 762 C CA . GLY A 1 93 ? -3.775 -3.545 9.957 1.00 89.38 93 GLY A CA 1
ATOM 763 C C . GLY A 1 93 ? -2.282 -3.274 9.984 1.00 89.38 93 GLY A C 1
ATOM 764 O O . GLY A 1 93 ? -1.597 -3.445 8.974 1.00 89.38 93 GLY A O 1
ATOM 765 N N . GLN A 1 94 ? -1.780 -2.846 11.135 1.00 87.38 94 GLN A N 1
ATOM 766 C CA . GLN A 1 94 ? -0.358 -2.665 11.370 1.00 87.38 94 GLN A CA 1
ATOM 767 C C . GLN A 1 94 ? -0.033 -3.091 12.796 1.00 87.38 94 GLN A C 1
ATOM 769 O O . GLN A 1 94 ? -0.628 -2.588 13.743 1.00 87.38 94 GLN A O 1
ATOM 774 N N . ARG A 1 95 ? 0.931 -4.005 12.930 1.00 87.62 95 ARG A N 1
ATOM 775 C CA . ARG A 1 95 ? 1.328 -4.580 14.221 1.00 87.62 95 ARG A CA 1
ATOM 776 C C . ARG A 1 95 ? 1.946 -3.572 15.185 1.00 87.62 95 ARG A C 1
ATOM 778 O O . ARG A 1 95 ? 1.798 -3.683 16.394 1.00 87.62 95 ARG A O 1
ATOM 785 N N . ASP A 1 96 ? 2.676 -2.606 14.643 1.00 85.88 96 ASP A N 1
ATOM 786 C CA . ASP A 1 96 ? 3.384 -1.597 15.422 1.00 85.88 96 ASP A CA 1
ATOM 787 C C . ASP A 1 96 ? 2.871 -0.205 15.057 1.00 85.88 96 ASP A C 1
ATOM 789 O O . ASP A 1 96 ? 3.124 0.287 13.955 1.00 85.88 96 ASP A O 1
ATOM 793 N N . ALA A 1 97 ? 2.164 0.424 15.997 1.00 84.12 97 ALA A N 1
ATOM 794 C CA . ALA A 1 97 ? 1.617 1.768 15.846 1.00 84.12 97 ALA A CA 1
ATOM 795 C C . ALA A 1 97 ? 2.697 2.864 15.796 1.00 84.12 97 ALA A C 1
ATOM 797 O O . ALA A 1 97 ? 2.425 3.970 15.328 1.00 84.12 97 ALA A O 1
ATOM 798 N N . SER A 1 98 ? 3.912 2.579 16.273 1.00 80.88 98 SER A N 1
ATOM 799 C CA . SER A 1 98 ? 5.042 3.509 16.203 1.00 80.88 98 SER A CA 1
ATOM 800 C C . SER A 1 98 ? 5.767 3.453 14.857 1.00 80.88 98 SER A C 1
ATOM 802 O O . SER A 1 98 ? 6.438 4.414 14.471 1.00 80.88 98 SER A O 1
ATOM 804 N N . ALA A 1 99 ? 5.612 2.351 14.114 1.00 77.44 99 ALA A N 1
ATOM 805 C CA . ALA A 1 99 ? 6.276 2.179 12.835 1.00 77.44 99 ALA A CA 1
ATOM 806 C C . ALA A 1 99 ? 5.665 3.114 11.766 1.00 77.44 99 ALA A C 1
ATOM 808 O O . ALA A 1 99 ? 4.441 3.170 11.608 1.00 77.44 99 ALA A O 1
ATOM 809 N N . PRO A 1 100 ? 6.484 3.835 10.978 1.00 82.12 100 PRO A N 1
ATOM 810 C CA . PRO A 1 100 ? 5.963 4.703 9.930 1.00 82.12 100 PRO A CA 1
ATOM 811 C C . PRO A 1 100 ? 5.319 3.898 8.801 1.00 82.12 100 PRO A C 1
ATOM 813 O O . PRO A 1 100 ? 5.717 2.770 8.497 1.00 82.12 100 PRO A O 1
ATOM 816 N N . LEU A 1 101 ? 4.378 4.527 8.098 1.00 85.12 101 LEU A N 1
ATOM 817 C CA . LEU A 1 101 ? 3.760 3.958 6.904 1.00 85.12 101 LEU A CA 1
ATOM 818 C C . LEU A 1 101 ? 4.741 3.965 5.726 1.00 85.12 101 LEU A C 1
ATOM 820 O O . LEU A 1 101 ? 4.756 4.882 4.905 1.00 85.12 101 LEU A O 1
ATOM 824 N N . PHE A 1 102 ? 5.554 2.916 5.628 1.00 89.12 102 PHE A N 1
ATOM 825 C CA . PHE A 1 102 ? 6.414 2.674 4.474 1.00 89.12 102 PHE A CA 1
ATOM 826 C C . PHE A 1 102 ? 5.828 1.604 3.555 1.00 89.12 102 PHE A C 1
ATOM 828 O O . PHE A 1 102 ? 5.337 0.568 4.006 1.00 89.12 102 PHE A O 1
ATOM 835 N N . SER A 1 103 ? 5.914 1.839 2.246 1.00 91.94 103 SER A N 1
ATOM 836 C CA . SER A 1 103 ? 5.623 0.817 1.237 1.00 91.94 103 SER A CA 1
ATOM 837 C C . SER A 1 103 ? 6.725 -0.242 1.190 1.00 91.94 103 SER A C 1
ATOM 839 O O . SER A 1 103 ? 7.823 -0.040 1.721 1.00 91.94 103 SER A O 1
ATOM 841 N N . ALA A 1 104 ? 6.457 -1.373 0.533 1.00 90.31 104 ALA A N 1
ATOM 842 C CA . ALA A 1 104 ? 7.485 -2.384 0.298 1.00 90.31 104 ALA A CA 1
ATOM 843 C C . ALA A 1 104 ? 8.673 -1.801 -0.486 1.00 90.31 104 ALA A C 1
ATOM 845 O O . ALA A 1 104 ? 9.824 -2.073 -0.146 1.00 90.31 104 ALA A O 1
ATOM 846 N N . LEU A 1 105 ? 8.398 -0.937 -1.468 1.00 93.75 105 LEU A N 1
ATOM 847 C CA . LEU A 1 105 ? 9.424 -0.237 -2.237 1.00 93.75 105 LEU A CA 1
ATOM 848 C C . LEU A 1 105 ? 10.238 0.742 -1.393 1.00 93.75 105 LEU A C 1
ATOM 850 O O . LEU A 1 105 ? 11.462 0.745 -1.476 1.00 93.75 105 LEU A O 1
ATOM 854 N N . SER A 1 106 ? 9.585 1.527 -0.534 1.00 92.81 106 SER A N 1
ATOM 855 C CA . SER A 1 106 ? 10.283 2.450 0.367 1.00 92.81 106 SER A CA 1
ATOM 856 C C . SER A 1 106 ? 11.211 1.695 1.317 1.00 92.81 106 SER A C 1
ATOM 858 O O . SER A 1 106 ? 12.377 2.058 1.445 1.00 92.81 106 SER A O 1
ATOM 860 N N . ARG A 1 107 ? 10.729 0.603 1.930 1.00 91.25 107 ARG A N 1
ATOM 861 C CA . ARG A 1 107 ? 11.561 -0.254 2.790 1.00 91.25 107 ARG A CA 1
ATOM 862 C C . ARG A 1 107 ? 12.744 -0.842 2.026 1.00 91.25 107 ARG A C 1
ATOM 864 O O . ARG A 1 107 ? 13.852 -0.854 2.551 1.00 91.25 107 ARG A O 1
ATOM 871 N N . TYR A 1 108 ? 12.520 -1.290 0.790 1.00 92.69 108 TYR A N 1
ATOM 872 C CA . TYR A 1 108 ? 13.578 -1.798 -0.079 1.00 92.69 108 TYR A CA 1
ATOM 873 C C . TYR A 1 108 ? 14.646 -0.725 -0.331 1.00 92.69 108 TYR A C 1
ATOM 875 O O . TYR A 1 108 ? 15.816 -0.939 -0.030 1.00 92.69 108 TYR A O 1
ATOM 883 N N . PHE A 1 109 ? 14.265 0.464 -0.796 1.00 93.88 109 PHE A N 1
ATOM 884 C CA . PHE A 1 109 ? 15.226 1.534 -1.064 1.00 93.88 109 PHE A CA 1
ATOM 885 C C . PHE A 1 109 ? 15.985 2.005 0.178 1.00 93.88 109 PHE A C 1
ATOM 887 O O . PHE A 1 109 ? 17.186 2.249 0.087 1.00 93.88 109 PHE A O 1
ATOM 894 N N . MET A 1 110 ? 15.325 2.076 1.338 1.00 91.81 110 MET A N 1
ATOM 895 C CA . MET A 1 110 ? 15.991 2.382 2.608 1.00 91.81 110 MET A CA 1
ATOM 896 C C . MET A 1 110 ? 17.016 1.312 2.990 1.00 91.81 110 MET A C 1
ATOM 898 O O . MET A 1 110 ? 18.144 1.650 3.340 1.00 91.81 110 MET A O 1
ATOM 902 N N . ALA A 1 111 ? 16.656 0.029 2.882 1.00 92.38 111 ALA A N 1
ATOM 903 C CA . ALA A 1 111 ? 17.550 -1.081 3.212 1.00 92.38 111 ALA A CA 1
ATOM 904 C C . ALA A 1 111 ? 18.818 -1.096 2.340 1.00 92.38 111 ALA A C 1
ATOM 906 O O . ALA A 1 111 ? 19.887 -1.471 2.814 1.00 92.38 111 ALA A O 1
ATOM 907 N N . PHE A 1 112 ? 18.707 -0.649 1.086 1.00 92.50 112 PHE A N 1
ATOM 908 C CA . PHE A 1 112 ? 19.830 -0.510 0.155 1.00 92.50 112 PHE A CA 1
ATOM 909 C C . PHE A 1 112 ? 20.457 0.894 0.136 1.00 92.50 112 PHE A C 1
ATOM 911 O O . PHE A 1 112 ? 21.306 1.159 -0.710 1.00 92.50 112 PHE A O 1
ATOM 918 N N . GLN A 1 113 ? 20.061 1.783 1.055 1.00 93.12 113 GLN A N 1
ATOM 919 C CA . GLN A 1 113 ? 20.600 3.143 1.197 1.00 93.12 113 GLN A CA 1
ATOM 920 C C . GLN A 1 113 ? 20.550 3.969 -0.103 1.00 93.12 113 GLN A C 1
ATOM 922 O O . GLN A 1 113 ? 21.433 4.777 -0.387 1.00 93.12 113 GLN A O 1
ATOM 927 N N . VAL A 1 114 ? 19.504 3.774 -0.909 1.00 91.00 114 VAL A N 1
ATOM 928 C CA . VAL A 1 114 ? 19.294 4.535 -2.146 1.00 91.00 114 VAL A CA 1
ATOM 929 C C . VAL A 1 114 ? 18.913 5.972 -1.792 1.00 91.00 114 VAL A C 1
ATOM 931 O O . VAL A 1 114 ? 17.981 6.179 -1.010 1.00 91.00 114 VAL A O 1
ATOM 934 N N . ASP A 1 115 ? 19.575 6.961 -2.407 1.00 93.31 115 ASP A N 1
ATOM 935 C CA . ASP A 1 115 ? 19.240 8.382 -2.231 1.00 93.31 115 ASP A CA 1
ATOM 936 C C . ASP A 1 115 ? 17.735 8.608 -2.498 1.00 93.31 115 ASP A C 1
ATOM 938 O O . ASP A 1 115 ? 17.271 8.307 -3.605 1.00 93.31 115 ASP A O 1
ATOM 942 N N . PRO A 1 116 ? 16.964 9.151 -1.531 1.00 92.88 116 PRO A N 1
ATOM 943 C CA . PRO A 1 116 ? 15.552 9.501 -1.700 1.00 92.88 116 PRO A CA 1
ATOM 944 C C . PRO A 1 116 ? 15.230 10.291 -2.971 1.00 92.88 116 PRO A C 1
ATOM 946 O O . PRO A 1 116 ? 14.163 10.109 -3.555 1.00 92.88 116 PRO A O 1
ATOM 949 N N . ARG A 1 117 ? 16.155 11.134 -3.448 1.00 94.81 117 ARG A N 1
ATOM 950 C CA . ARG A 1 117 ? 15.985 11.902 -4.694 1.00 94.81 117 ARG A CA 1
ATOM 951 C C . ARG A 1 117 ? 15.932 11.016 -5.936 1.00 94.81 117 ARG A C 1
ATOM 953 O O . ARG A 1 117 ? 15.335 11.405 -6.934 1.00 94.81 117 ARG A O 1
ATOM 960 N N . ALA A 1 118 ? 16.539 9.834 -5.878 1.00 94.19 118 ALA A N 1
ATOM 961 C CA . ALA A 1 118 ? 16.560 8.880 -6.975 1.00 94.19 118 ALA A CA 1
ATOM 962 C C . ALA A 1 118 ? 15.344 7.939 -6.977 1.00 94.19 118 ALA A C 1
ATOM 964 O O . ALA A 1 118 ? 15.114 7.272 -7.985 1.00 94.19 118 ALA A O 1
ATOM 965 N N . TRP A 1 119 ? 14.554 7.872 -5.896 1.00 94.75 119 TRP A N 1
ATOM 966 C CA . TRP A 1 119 ? 13.473 6.886 -5.756 1.00 94.75 119 TRP A CA 1
ATOM 967 C C . TRP A 1 119 ? 12.460 6.895 -6.911 1.00 94.75 119 TRP A C 1
ATOM 969 O O . TRP A 1 119 ? 12.181 5.808 -7.419 1.00 94.75 119 TRP A O 1
ATOM 979 N N . PRO A 1 120 ? 11.952 8.051 -7.394 1.00 94.94 120 PRO A N 1
ATOM 980 C CA . PRO A 1 120 ? 10.982 8.056 -8.492 1.00 94.94 120 PRO A CA 1
ATOM 981 C C . PRO A 1 120 ? 11.555 7.482 -9.793 1.00 94.94 120 PRO A C 1
ATOM 983 O O . PRO A 1 120 ? 10.887 6.730 -10.498 1.00 94.94 120 PRO A O 1
ATOM 986 N N . GLU A 1 121 ? 12.812 7.799 -10.110 1.00 94.69 121 GLU A N 1
ATOM 987 C CA . GLU A 1 121 ? 13.462 7.303 -11.327 1.00 94.69 121 GLU A CA 1
ATOM 988 C C . GLU 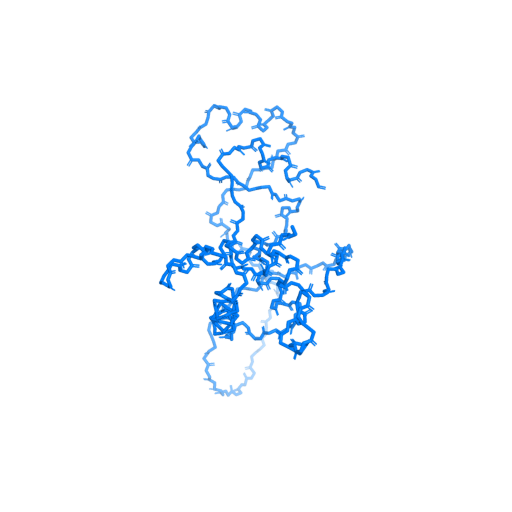A 1 121 ? 13.837 5.822 -11.212 1.00 94.69 121 GLU A C 1
ATOM 990 O O . GLU A 1 121 ? 13.704 5.072 -12.184 1.00 94.69 121 GLU A O 1
ATOM 995 N N . GLN A 1 122 ? 14.228 5.365 -10.018 1.00 94.06 122 GLN A N 1
ATOM 996 C CA . GLN A 1 122 ? 14.441 3.941 -9.761 1.00 94.06 122 GLN A CA 1
ATOM 997 C C . GLN A 1 122 ? 13.134 3.151 -9.870 1.00 94.06 122 GLN A C 1
ATOM 999 O O . GLN A 1 122 ? 13.115 2.115 -10.531 1.00 94.06 122 GLN A O 1
ATOM 1004 N N . GLU A 1 123 ? 12.030 3.646 -9.305 1.00 95.44 123 GLU A N 1
ATOM 1005 C CA . GLU A 1 123 ? 10.715 3.012 -9.439 1.00 95.44 123 GLU A CA 1
ATOM 1006 C C . GLU A 1 123 ? 10.301 2.892 -10.910 1.00 95.44 123 GLU A C 1
ATOM 1008 O O . GLU A 1 123 ? 9.984 1.795 -11.371 1.00 95.44 123 GLU A O 1
ATOM 1013 N N . LYS A 1 124 ? 10.377 3.989 -11.678 1.00 94.88 124 LYS A N 1
ATOM 1014 C CA . LYS A 1 124 ? 10.073 3.980 -13.119 1.00 94.88 124 LYS A CA 1
ATOM 1015 C C . LYS A 1 124 ? 10.928 2.968 -13.875 1.00 94.88 124 LYS A C 1
ATOM 1017 O O . LYS A 1 124 ? 10.430 2.293 -14.777 1.00 94.88 124 LYS A O 1
ATOM 1022 N N . ARG A 1 125 ? 12.217 2.856 -13.535 1.00 93.88 125 ARG A N 1
ATOM 1023 C CA . ARG A 1 125 ? 13.121 1.868 -14.136 1.00 93.88 125 ARG A CA 1
ATOM 1024 C C . ARG A 1 125 ? 12.685 0.442 -13.796 1.00 93.88 125 ARG A C 1
ATOM 1026 O O . ARG A 1 125 ? 12.603 -0.375 -14.712 1.00 93.88 125 ARG A O 1
ATOM 1033 N N . ILE A 1 126 ? 12.384 0.154 -12.530 1.00 92.69 126 ILE A N 1
ATOM 1034 C CA . IL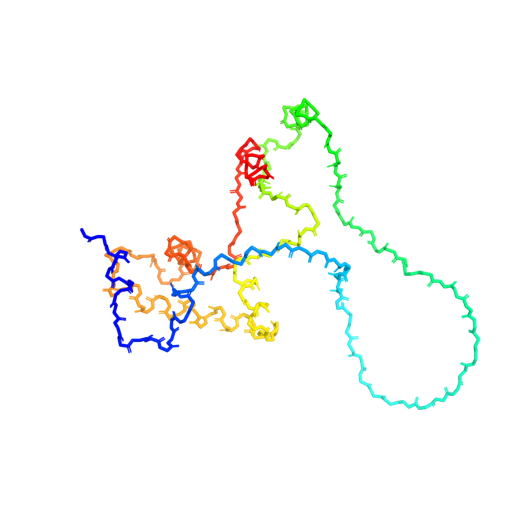E A 1 126 ? 11.914 -1.164 -12.074 1.00 92.69 126 ILE A CA 1
ATOM 1035 C C . ILE A 1 126 ? 10.617 -1.538 -12.798 1.00 92.69 126 ILE A C 1
ATOM 1037 O O . ILE A 1 126 ? 10.542 -2.611 -13.395 1.00 92.69 126 ILE A O 1
ATOM 1041 N N . LEU A 1 127 ? 9.639 -0.631 -12.826 1.00 95.06 127 LEU A N 1
ATOM 1042 C CA . LEU A 1 127 ? 8.362 -0.825 -13.508 1.00 95.06 127 LEU A CA 1
ATOM 1043 C C . LEU A 1 127 ? 8.558 -1.094 -15.007 1.00 95.06 127 LEU A C 1
ATOM 1045 O O . LEU A 1 127 ? 8.018 -2.058 -15.544 1.00 95.06 127 LEU A O 1
ATOM 1049 N N . ARG A 1 128 ? 9.388 -0.297 -15.691 1.00 94.25 128 ARG A N 1
ATOM 1050 C CA . ARG A 1 128 ? 9.693 -0.478 -17.121 1.00 94.25 128 ARG A CA 1
ATOM 1051 C C . ARG A 1 128 ? 10.335 -1.833 -17.411 1.00 94.25 128 ARG A C 1
ATOM 1053 O O . ARG A 1 128 ? 9.992 -2.477 -18.402 1.00 94.25 128 ARG A O 1
ATOM 1060 N N . ILE A 1 129 ? 11.283 -2.253 -16.573 1.00 93.06 129 ILE A N 1
ATOM 1061 C CA . ILE A 1 129 ? 11.942 -3.557 -16.695 1.00 93.06 129 ILE A CA 1
ATOM 1062 C C . ILE A 1 129 ? 10.923 -4.679 -16.472 1.00 93.06 129 ILE A C 1
ATOM 1064 O O . ILE A 1 129 ? 10.891 -5.625 -17.258 1.00 93.06 129 ILE A O 1
ATOM 1068 N N . PHE A 1 130 ? 10.063 -4.556 -15.458 1.00 93.88 130 PHE A N 1
ATOM 1069 C CA . PHE A 1 130 ? 9.012 -5.531 -15.187 1.00 93.88 130 PHE A CA 1
ATOM 1070 C C . PHE A 1 130 ? 8.054 -5.668 -16.374 1.00 93.88 130 PHE A C 1
ATOM 1072 O O . PHE A 1 130 ? 7.908 -6.773 -16.887 1.00 93.88 130 PHE A O 1
ATOM 1079 N N . LYS A 1 131 ? 7.504 -4.557 -16.890 1.00 93.25 131 LYS A N 1
ATOM 1080 C CA . LYS A 1 131 ? 6.630 -4.540 -18.080 1.00 93.25 131 LYS A CA 1
ATOM 1081 C C . LYS A 1 131 ? 7.262 -5.266 -19.268 1.00 93.25 131 LYS A C 1
ATOM 1083 O O . LYS A 1 131 ? 6.631 -6.116 -19.888 1.00 93.25 131 LYS A O 1
ATOM 1088 N N . ARG A 1 132 ? 8.534 -4.968 -19.559 1.00 91.69 132 ARG A N 1
ATOM 1089 C CA . ARG A 1 132 ? 9.286 -5.601 -20.655 1.00 91.69 132 ARG A CA 1
ATOM 1090 C C . ARG A 1 132 ? 9.446 -7.107 -20.494 1.00 91.69 132 ARG A C 1
ATOM 1092 O O . ARG A 1 132 ? 9.492 -7.801 -21.499 1.00 91.69 132 ARG A O 1
ATOM 1099 N N . LYS A 1 133 ? 9.599 -7.610 -19.268 1.00 91.38 133 LYS A N 1
ATOM 1100 C CA . LYS A 1 133 ? 9.749 -9.050 -19.036 1.00 91.38 133 LYS A CA 1
ATOM 1101 C C . LYS A 1 133 ? 8.403 -9.749 -18.977 1.00 91.38 133 LYS A C 1
ATOM 1103 O O . LYS A 1 133 ? 8.244 -10.780 -19.614 1.00 91.38 133 LYS A O 1
ATOM 1108 N N . ALA A 1 134 ? 7.443 -9.178 -18.261 1.00 91.19 134 ALA A N 1
ATOM 1109 C CA . ALA A 1 134 ? 6.123 -9.749 -18.028 1.00 91.19 134 ALA A CA 1
ATOM 1110 C C . ALA A 1 134 ? 5.426 -10.193 -19.322 1.00 91.19 134 ALA A C 1
ATOM 1112 O O . ALA A 1 134 ? 4.917 -11.306 -19.371 1.00 91.19 134 ALA A O 1
ATOM 1113 N N . ILE A 1 135 ? 5.513 -9.400 -20.397 1.00 89.50 135 ILE A N 1
ATOM 1114 C CA . ILE A 1 135 ? 4.937 -9.738 -21.713 1.00 89.50 135 ILE A CA 1
ATOM 1115 C C . ILE A 1 135 ? 5.460 -11.047 -22.328 1.00 89.50 135 ILE A C 1
ATOM 1117 O O . ILE A 1 135 ? 4.824 -11.597 -23.219 1.00 89.50 135 ILE A O 1
ATOM 1121 N N . HIS A 1 136 ? 6.625 -11.538 -21.900 1.00 89.94 136 HIS A N 1
ATOM 1122 C CA . HIS A 1 136 ? 7.206 -12.788 -22.397 1.00 89.94 136 HIS A CA 1
ATOM 1123 C C . HIS A 1 136 ? 6.797 -14.009 -21.570 1.00 89.94 136 HIS A C 1
ATOM 1125 O O . HIS A 1 136 ? 6.983 -15.138 -22.022 1.00 89.94 136 HIS A O 1
ATOM 1131 N N . PHE A 1 137 ? 6.289 -13.796 -20.355 1.00 88.06 137 PHE A N 1
ATOM 1132 C CA . PHE A 1 137 ? 5.996 -14.869 -19.405 1.00 88.06 137 PHE A CA 1
ATOM 1133 C C . PHE A 1 137 ? 4.519 -14.964 -19.037 1.00 88.06 137 PHE A C 1
ATOM 1135 O O . PHE A 1 137 ? 4.100 -16.024 -18.593 1.00 88.06 137 PHE A O 1
ATOM 1142 N N . LEU A 1 138 ? 3.746 -13.892 -19.207 1.00 89.06 138 LEU A N 1
ATOM 1143 C CA . LEU A 1 138 ? 2.334 -13.831 -18.849 1.00 89.06 138 LEU A CA 1
ATOM 1144 C C . LEU A 1 138 ? 1.476 -13.793 -20.110 1.00 89.06 138 LEU A C 1
ATOM 1146 O O . LEU A 1 138 ? 1.749 -13.030 -21.035 1.00 89.06 138 LEU A O 1
ATOM 1150 N N . GLN A 1 139 ? 0.422 -14.606 -20.129 1.00 87.00 139 GLN A N 1
ATOM 1151 C CA . GLN A 1 139 ? -0.527 -14.657 -21.246 1.00 87.00 139 GLN A CA 1
ATOM 1152 C C . GLN A 1 139 ? -1.432 -13.425 -21.299 1.00 87.00 139 GLN A C 1
ATOM 1154 O O . GLN A 1 139 ? -1.786 -12.955 -22.378 1.00 87.00 139 GLN A O 1
ATOM 1159 N N . HIS A 1 140 ? -1.799 -12.905 -20.129 1.00 88.81 140 HIS A N 1
ATOM 1160 C CA . HIS A 1 140 ? -2.614 -11.712 -19.984 1.00 88.81 140 HIS A CA 1
ATOM 1161 C C . HIS A 1 140 ? -1.826 -10.664 -19.208 1.00 88.81 140 HIS A C 1
ATOM 1163 O O . HIS A 1 140 ? -1.314 -10.936 -18.122 1.00 88.81 140 HIS A O 1
ATOM 1169 N N . VAL A 1 141 ? -1.714 -9.475 -19.788 1.00 92.81 141 VAL A N 1
ATOM 1170 C CA . VAL A 1 141 ? -1.047 -8.330 -19.175 1.00 92.81 141 VAL A CA 1
ATOM 1171 C C . VAL A 1 141 ? -1.967 -7.113 -19.244 1.00 92.81 141 VAL A C 1
ATOM 1173 O O . VAL A 1 141 ? -2.740 -7.011 -20.200 1.00 92.81 141 VAL A O 1
ATOM 1176 N N . PRO A 1 142 ? -1.870 -6.186 -18.277 1.00 94.19 142 PRO A N 1
ATOM 1177 C CA . PRO A 1 142 ? -2.597 -4.927 -18.328 1.00 94.19 142 PRO A CA 1
ATOM 1178 C C . PRO A 1 142 ? -2.194 -4.064 -19.526 1.00 94.19 142 PRO A C 1
ATOM 1180 O O . PRO A 1 142 ? -1.108 -4.225 -20.102 1.00 94.19 142 PRO A O 1
ATOM 1183 N N . ASP A 1 143 ? -3.026 -3.070 -19.827 1.00 93.19 143 ASP A N 1
ATOM 1184 C CA . ASP A 1 143 ? -2.700 -2.035 -20.804 1.00 93.19 143 ASP A CA 1
ATOM 1185 C C . ASP A 1 143 ? -1.394 -1.322 -20.443 1.00 93.19 143 ASP A C 1
ATOM 1187 O O . ASP A 1 143 ? -1.045 -1.130 -19.275 1.00 93.19 143 ASP A O 1
ATOM 1191 N N . ARG A 1 144 ? -0.627 -0.921 -21.462 1.00 87.81 144 ARG A N 1
ATOM 1192 C CA . ARG A 1 144 ? 0.721 -0.361 -21.257 1.00 87.81 144 ARG A CA 1
ATOM 1193 C C . ARG A 1 144 ? 0.725 0.902 -20.403 1.00 87.81 144 ARG A C 1
ATOM 1195 O O . ARG A 1 144 ? 1.705 1.108 -19.685 1.00 87.81 144 ARG A O 1
ATOM 1202 N N . ASP A 1 145 ? -0.343 1.686 -20.461 1.00 91.50 145 ASP A N 1
ATOM 1203 C CA . ASP A 1 145 ? -0.471 2.962 -19.758 1.00 91.50 145 ASP A CA 1
ATOM 1204 C C . ASP A 1 145 ? -1.141 2.821 -18.376 1.00 91.50 145 ASP A C 1
ATOM 1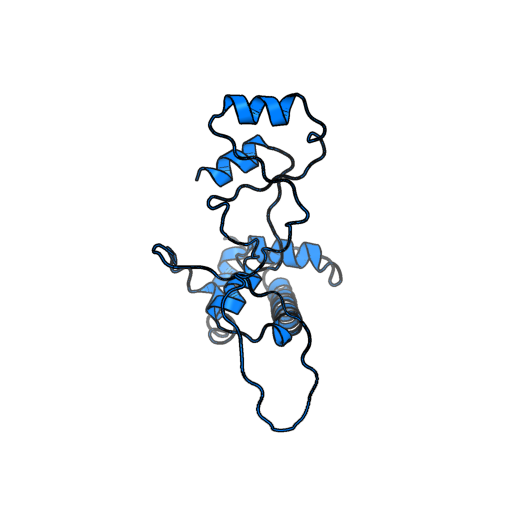206 O O . ASP A 1 145 ? -1.166 3.781 -17.607 1.00 91.50 145 ASP A O 1
ATOM 1210 N N . ASP A 1 146 ? -1.611 1.621 -18.004 1.00 94.69 146 ASP A N 1
ATOM 1211 C CA . ASP A 1 146 ? -2.214 1.361 -16.690 1.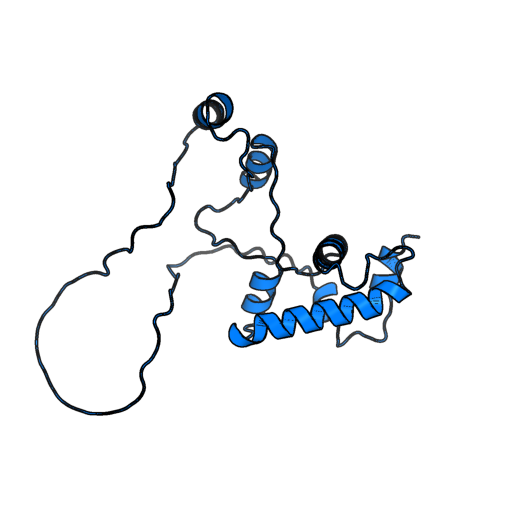00 94.69 146 ASP A CA 1
ATOM 1212 C C . ASP A 1 146 ? -1.158 0.980 -15.639 1.00 94.69 146 ASP A C 1
ATOM 1214 O O . ASP A 1 146 ? -1.022 -0.168 -15.203 1.00 94.69 146 ASP A O 1
ATOM 1218 N N . ASP A 1 147 ? -0.364 1.968 -15.224 1.00 93.19 147 ASP A N 1
ATOM 1219 C CA . ASP A 1 147 ? 0.666 1.794 -14.195 1.00 93.19 147 ASP A CA 1
ATOM 1220 C C . ASP A 1 147 ? 0.121 1.203 -12.887 1.00 93.19 147 ASP A C 1
ATOM 1222 O O . ASP A 1 147 ? 0.858 0.519 -12.177 1.00 93.19 147 ASP A O 1
ATOM 1226 N N . PHE A 1 148 ? -1.149 1.446 -12.554 1.00 94.31 148 PHE A N 1
ATOM 1227 C CA . PHE A 1 148 ? -1.744 0.928 -11.328 1.00 94.31 148 PHE A CA 1
ATOM 1228 C C . PHE A 1 148 ? -1.921 -0.591 -11.392 1.00 94.31 148 PHE A C 1
ATOM 1230 O O . PHE A 1 148 ? -1.434 -1.291 -10.502 1.00 94.31 148 PHE A O 1
ATOM 1237 N N . GLN A 1 149 ? -2.530 -1.110 -12.462 1.00 94.94 149 GLN A N 1
ATOM 1238 C CA . GLN A 1 149 ? -2.652 -2.556 -12.665 1.00 94.94 149 GLN A CA 1
ATOM 1239 C C . GLN A 1 149 ? -1.284 -3.229 -12.787 1.00 94.94 149 GLN A C 1
ATOM 1241 O O . GLN A 1 149 ? -1.078 -4.321 -12.260 1.00 94.94 149 GLN A O 1
ATOM 1246 N N . TRP A 1 150 ? -0.313 -2.565 -13.418 1.00 95.88 150 TRP A N 1
ATOM 1247 C CA . TRP A 1 150 ? 1.054 -3.075 -13.474 1.00 95.88 150 TRP A CA 1
ATOM 1248 C C . TRP A 1 150 ? 1.713 -3.169 -12.096 1.00 95.88 150 TRP A C 1
ATOM 1250 O O . TRP A 1 150 ? 2.398 -4.153 -11.821 1.00 95.88 150 TRP A O 1
ATOM 1260 N N . LEU A 1 151 ? 1.505 -2.183 -11.220 1.00 95.31 151 LEU A N 1
ATOM 1261 C CA . LEU A 1 151 ? 1.991 -2.240 -9.841 1.00 95.31 151 LEU A CA 1
ATOM 1262 C C . LEU A 1 151 ? 1.268 -3.321 -9.023 1.00 95.31 151 LEU A C 1
ATOM 1264 O O . LEU A 1 151 ? 1.912 -3.993 -8.221 1.00 95.31 151 LEU A O 1
ATOM 1268 N N . ALA A 1 152 ? -0.031 -3.534 -9.235 1.00 93.75 152 ALA A N 1
ATOM 1269 C CA . ALA A 1 152 ? -0.757 -4.631 -8.594 1.00 93.75 152 ALA A CA 1
ATOM 1270 C C . ALA A 1 152 ? -0.189 -5.994 -9.030 1.00 93.75 152 ALA A C 1
ATOM 1272 O O . ALA A 1 152 ? 0.218 -6.796 -8.193 1.00 93.75 152 ALA A O 1
ATOM 1273 N N . LEU A 1 153 ? -0.010 -6.193 -10.338 1.00 93.88 153 LEU A N 1
ATOM 1274 C CA . LEU A 1 153 ? 0.590 -7.403 -10.901 1.00 93.88 153 LEU A CA 1
ATOM 1275 C C . LEU A 1 153 ? 2.018 -7.636 -10.382 1.00 93.88 153 LEU A C 1
ATOM 1277 O O . LEU A 1 153 ? 2.409 -8.753 -10.047 1.00 93.88 153 LEU A O 1
ATOM 1281 N N . MET A 1 154 ? 2.816 -6.574 -10.277 1.00 94.44 154 MET A N 1
ATOM 1282 C CA . MET A 1 154 ? 4.134 -6.629 -9.647 1.00 94.44 154 MET A CA 1
ATOM 1283 C C . MET A 1 154 ? 4.063 -7.147 -8.206 1.00 94.44 154 MET A C 1
ATOM 1285 O O . MET A 1 154 ? 4.864 -8.009 -7.834 1.00 94.44 154 MET A O 1
ATOM 1289 N N . GLN A 1 155 ? 3.121 -6.637 -7.410 1.00 92.44 155 GLN A N 1
ATOM 1290 C CA . GLN A 1 155 ? 2.934 -7.033 -6.016 1.00 92.44 155 GLN A CA 1
ATOM 1291 C C . GLN A 1 155 ? 2.511 -8.506 -5.898 1.00 92.44 155 GLN A C 1
ATOM 1293 O O . GLN A 1 155 ? 3.082 -9.222 -5.071 1.00 92.44 155 GLN A O 1
ATOM 1298 N N . ASP A 1 156 ? 1.632 -8.987 -6.783 1.00 90.44 156 ASP A N 1
ATOM 1299 C CA . ASP A 1 156 ? 1.218 -10.398 -6.859 1.00 90.44 156 ASP A CA 1
ATOM 1300 C C . ASP A 1 156 ? 2.401 -11.335 -7.151 1.00 90.44 156 ASP A C 1
ATOM 1302 O O . ASP A 1 156 ? 2.526 -12.423 -6.581 1.00 90.44 156 ASP A O 1
ATOM 1306 N N . HIS A 1 157 ? 3.348 -10.882 -7.978 1.00 89.62 157 HIS A N 1
ATOM 1307 C CA . HIS A 1 157 ? 4.596 -11.599 -8.250 1.00 89.62 157 HIS A CA 1
ATOM 1308 C C . HIS A 1 157 ? 5.705 -11.347 -7.207 1.00 89.62 157 HIS A C 1
ATOM 1310 O O . HIS A 1 157 ? 6.820 -11.862 -7.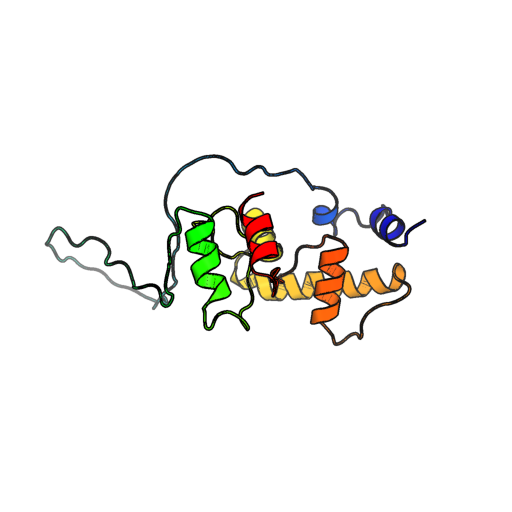341 1.00 89.62 157 HIS A O 1
ATOM 1316 N N . GLY A 1 158 ? 5.405 -10.616 -6.129 1.00 88.44 158 GLY A N 1
ATOM 1317 C CA . GLY A 1 158 ? 6.298 -10.379 -4.995 1.00 88.44 158 GLY A CA 1
ATOM 1318 C C . GLY A 1 158 ? 7.353 -9.297 -5.219 1.00 88.44 158 GLY A C 1
ATOM 1319 O O . GLY A 1 158 ? 8.316 -9.226 -4.451 1.00 88.44 158 GLY A O 1
ATOM 1320 N N . ALA A 1 159 ? 7.207 -8.471 -6.255 1.00 91.50 159 ALA A N 1
ATOM 1321 C CA . ALA A 1 159 ? 8.057 -7.307 -6.449 1.00 91.50 159 ALA A CA 1
ATOM 1322 C C . ALA A 1 159 ? 7.678 -6.194 -5.455 1.00 91.50 159 ALA A C 1
ATOM 1324 O O . ALA A 1 159 ? 6.497 -5.993 -5.167 1.00 91.50 159 ALA A O 1
ATOM 1325 N N . PRO A 1 160 ? 8.658 -5.445 -4.921 1.00 92.19 160 PRO A N 1
ATOM 1326 C CA . PRO A 1 160 ? 8.363 -4.322 -4.046 1.00 92.19 160 PRO A CA 1
ATOM 1327 C C . PRO A 1 160 ? 7.733 -3.179 -4.853 1.00 92.19 160 PRO A C 1
ATOM 1329 O O . PRO A 1 160 ? 8.301 -2.725 -5.846 1.00 92.19 160 PRO A O 1
ATOM 1332 N N . THR A 1 161 ? 6.581 -2.683 -4.406 1.00 95.56 161 THR A N 1
ATOM 1333 C CA . THR A 1 161 ? 5.869 -1.559 -5.034 1.00 95.56 161 THR A CA 1
ATOM 1334 C C . THR A 1 161 ? 5.569 -0.461 -4.020 1.00 95.56 161 THR A C 1
ATOM 1336 O O . THR A 1 161 ? 5.708 -0.653 -2.805 1.00 95.56 161 THR A O 1
ATOM 1339 N N . ARG A 1 162 ? 5.192 0.722 -4.522 1.00 94.38 162 ARG A N 1
ATOM 1340 C CA . ARG A 1 162 ? 4.721 1.833 -3.683 1.00 94.38 162 ARG A CA 1
ATOM 1341 C C . ARG A 1 162 ? 3.308 1.631 -3.131 1.00 94.38 162 ARG A C 1
ATOM 1343 O O . ARG A 1 162 ? 2.863 2.453 -2.333 1.00 94.38 162 ARG A O 1
ATOM 1350 N N . LEU A 1 163 ? 2.602 0.590 -3.577 1.00 93.44 163 LEU A N 1
ATOM 1351 C CA . LEU A 1 163 ? 1.242 0.313 -3.137 1.00 93.44 163 LEU A CA 1
ATOM 1352 C C . LEU A 1 163 ? 1.221 -0.069 -1.654 1.00 93.44 163 LEU A C 1
ATOM 1354 O O . LEU A 1 163 ? 2.193 -0.572 -1.081 1.00 93.44 163 LEU A O 1
ATOM 1358 N N . LEU A 1 164 ? 0.100 0.256 -1.024 1.00 90.31 164 LEU A N 1
ATOM 1359 C CA . LEU A 1 164 ? -0.176 0.000 0.376 1.00 90.31 164 LEU A CA 1
ATOM 1360 C C . LEU A 1 164 ? -1.492 -0.758 0.463 1.00 90.31 164 LEU A C 1
ATOM 1362 O O . LEU A 1 164 ? -2.448 -0.414 -0.229 1.00 90.31 164 LEU A O 1
ATOM 1366 N N . ASP A 1 165 ? -1.533 -1.742 1.350 1.00 85.44 165 ASP A N 1
ATOM 1367 C CA . ASP A 1 165 ? -2.715 -2.571 1.532 1.00 85.44 165 ASP A CA 1
ATOM 1368 C C . ASP A 1 165 ? -3.718 -1.854 2.436 1.00 85.44 165 ASP A C 1
ATOM 1370 O O . ASP A 1 165 ? -3.383 -1.433 3.548 1.00 85.44 165 ASP A O 1
ATOM 1374 N N . PHE A 1 166 ? -4.947 -1.720 1.950 1.00 88.25 166 PHE A N 1
ATOM 1375 C CA . PHE A 1 166 ? -6.088 -1.207 2.695 1.00 88.25 166 PHE A CA 1
ATOM 1376 C C . PHE A 1 166 ? -7.283 -2.133 2.488 1.00 88.25 166 PHE A C 1
ATOM 1378 O O . PHE A 1 166 ? -7.415 -2.789 1.458 1.00 88.25 166 PHE A O 1
ATOM 1385 N N . THR A 1 167 ? -8.164 -2.174 3.476 1.00 86.88 167 THR A N 1
ATOM 1386 C CA . THR A 1 167 ? -9.391 -2.962 3.467 1.00 86.88 167 THR A CA 1
ATOM 1387 C C . THR A 1 167 ? -10.548 -2.113 3.967 1.00 86.88 167 THR A C 1
ATOM 1389 O O . THR A 1 167 ? -10.394 -1.318 4.889 1.00 86.88 167 THR A O 1
ATOM 1392 N N . TRP A 1 168 ? -11.726 -2.289 3.381 1.00 88.75 168 TRP A N 1
ATOM 1393 C CA . TRP A 1 168 ? -12.957 -1.662 3.873 1.00 88.75 168 TRP A CA 1
ATOM 1394 C C . TRP A 1 168 ? -13.504 -2.354 5.123 1.00 88.75 168 TRP A C 1
ATOM 1396 O O . TRP A 1 168 ? -14.366 -1.812 5.804 1.00 88.75 168 TRP A O 1
ATOM 1406 N N . SER A 1 169 ? -13.008 -3.554 5.440 1.00 89.00 169 SER A N 1
ATOM 1407 C CA . SER A 1 169 ? -13.433 -4.284 6.627 1.00 89.00 169 SER A CA 1
ATOM 1408 C C . SER A 1 169 ? -12.542 -3.933 7.823 1.00 89.00 169 SER A C 1
ATOM 1410 O O . SER A 1 169 ? -11.366 -4.321 7.831 1.00 89.00 169 SER A O 1
ATOM 1412 N N . PRO A 1 170 ? -13.082 -3.271 8.864 1.00 89.00 170 PRO A N 1
ATOM 1413 C CA . PRO A 1 170 ? -12.329 -3.000 10.086 1.00 89.00 170 PRO A CA 1
ATOM 1414 C C . PRO A 1 170 ? -11.834 -4.298 10.739 1.00 89.00 170 PRO A C 1
ATOM 1416 O O . PRO A 1 170 ? -10.687 -4.381 11.170 1.00 89.00 170 PRO A O 1
ATOM 1419 N N . TYR A 1 171 ? -12.641 -5.360 10.706 1.00 90.06 171 TYR A N 1
ATOM 1420 C CA . TYR A 1 171 ? -12.286 -6.667 11.264 1.00 90.06 171 TYR A CA 1
ATOM 1421 C C . TYR A 1 171 ? -11.067 -7.299 10.581 1.00 90.06 171 TYR A C 1
ATOM 1423 O O . TYR A 1 171 ? -10.187 -7.835 11.252 1.00 90.06 171 TYR A O 1
ATOM 1431 N N . VAL A 1 172 ? -10.980 -7.202 9.249 1.00 90.75 172 VAL A N 1
ATOM 1432 C CA . VAL A 1 172 ? -9.819 -7.705 8.498 1.00 90.75 172 VAL A CA 1
ATOM 1433 C C . VAL A 1 172 ? -8.567 -6.897 8.839 1.00 90.75 172 VAL A C 1
ATOM 1435 O O . VAL A 1 172 ? -7.497 -7.471 9.028 1.00 90.75 172 VAL A O 1
ATOM 1438 N N . ALA A 1 173 ? -8.685 -5.573 8.969 1.00 89.81 173 ALA A N 1
ATOM 1439 C CA . ALA A 1 173 ? -7.567 -4.744 9.410 1.00 89.81 173 ALA A CA 1
ATOM 1440 C C . ALA A 1 173 ? -7.115 -5.106 10.834 1.00 89.81 173 ALA A C 1
ATOM 1442 O O . ALA A 1 173 ? -5.918 -5.244 11.070 1.00 89.81 173 ALA A O 1
ATOM 1443 N N . ALA A 1 174 ? -8.049 -5.317 11.764 1.00 90.69 174 ALA A N 1
ATOM 1444 C CA . ALA A 1 174 ? -7.731 -5.728 13.128 1.00 90.69 174 ALA A CA 1
ATOM 1445 C C . ALA A 1 174 ? -6.987 -7.072 13.167 1.00 90.69 174 ALA A C 1
ATOM 1447 O O . ALA A 1 174 ? -5.983 -7.191 13.865 1.00 90.69 174 ALA A O 1
ATOM 1448 N N . PHE A 1 175 ? -7.405 -8.053 12.360 1.00 91.00 175 PHE A N 1
ATOM 1449 C CA . PHE A 1 175 ? -6.703 -9.334 12.238 1.00 91.00 175 PHE A CA 1
ATOM 1450 C C . PHE A 1 175 ? -5.226 -9.150 11.851 1.00 91.00 175 PHE A C 1
ATOM 1452 O O . PHE A 1 175 ? -4.343 -9.688 12.514 1.00 91.00 175 PHE A O 1
ATOM 1459 N N . PHE A 1 176 ? -4.940 -8.334 10.831 1.00 88.19 176 PHE A N 1
ATOM 1460 C CA . PHE A 1 176 ? -3.562 -8.052 10.410 1.00 88.19 176 PHE A CA 1
ATOM 1461 C C . PHE A 1 176 ? -2.766 -7.203 11.409 1.00 88.19 176 PHE A C 1
ATOM 1463 O O . PHE A 1 176 ? -1.540 -7.229 11.385 1.00 88.19 176 PHE A O 1
ATOM 1470 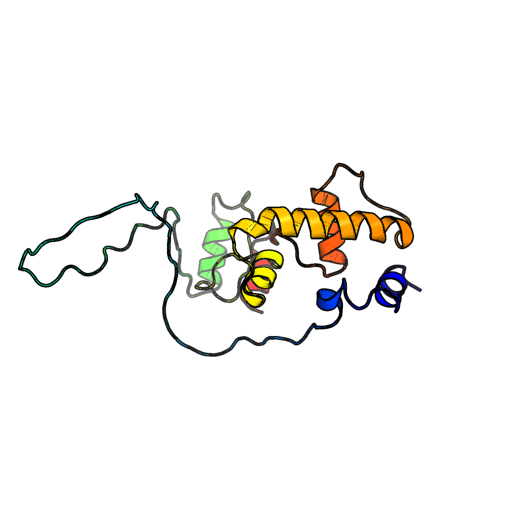N N . ALA A 1 177 ? -3.432 -6.430 12.269 1.00 89.31 177 ALA A N 1
ATOM 1471 C CA . ALA A 1 177 ? -2.761 -5.694 13.337 1.00 89.31 177 ALA A CA 1
ATOM 1472 C C . ALA A 1 177 ? -2.325 -6.605 14.498 1.00 89.31 177 ALA A C 1
ATOM 1474 O O . ALA A 1 177 ? -1.384 -6.269 15.209 1.00 89.31 177 ALA A O 1
ATOM 1475 N N . LEU A 1 178 ? -2.993 -7.745 14.696 1.00 87.62 178 LEU A N 1
ATOM 1476 C CA . LEU A 1 178 ? -2.731 -8.664 15.809 1.00 87.62 178 LEU A CA 1
ATOM 1477 C C . LEU A 1 178 ? -1.809 -9.843 15.453 1.00 87.62 178 LEU A C 1
ATOM 1479 O O . LEU A 1 178 ? -1.379 -10.559 16.357 1.00 87.62 178 LEU A O 1
ATOM 1483 N N . GLN A 1 179 ? -1.519 -10.056 14.166 1.00 75.88 179 GLN A N 1
ATOM 1484 C CA . GLN A 1 179 ? -0.606 -11.093 13.665 1.00 75.88 179 GLN A CA 1
ATOM 1485 C C . GLN A 1 179 ? 0.868 -10.665 13.762 1.00 75.88 179 GLN A C 1
ATOM 1487 O O . GLN A 1 179 ? 1.704 -11.506 14.166 1.00 75.88 179 GLN A O 1
#

Foldseek 3Di:
DDLLVVLVPDDPCCPVPVVLPDPPPPPDDDDDDDDDDDDDDDDDDDDDDDDDDDDDDDDDDDDDPDDDDDDDDPVSVCVDCPPYPLLQPWAAAAQDPPDDDAFLLRVVCVVVVPDPVCSVVVQVVVLVVQVVSCVVRPPDDDDPPPSVSSQVVCVVSPHTHRDDDIDSDPVVNNVNNND

Radius of gyration: 22.59 Å; chains: 1; bounding box: 54×61×51 Å

pLDDT: mean 70.02, std 26.4, range [23.67, 95.88]